Protein AF-A0A1F8Q207-F1 (afdb_monomer)

Secondary structure (DSSP, 8-state):
--GGGHHHHHHH-TT-----HHHHSPPPHHHHHHHHTSHHHHHHHSTTSS-HHHHHTSHHHHHHHHHHHHHHHHHHHHHHHHHHHHTT-PPP-

Radius of gyration: 22.77 Å; Cα contacts (8 Å, |Δi|>4): 21; chains: 1; bounding box: 53×36×54 Å

Mean predicted aligned error: 9.98 Å

Structure (mmCIF, N/CA/C/O backbone):
data_AF-A0A1F8Q207-F1
#
_entry.id   AF-A0A1F8Q207-F1
#
loop_
_atom_site.group_PDB
_atom_site.id
_atom_site.type_symbol
_atom_site.label_atom_id
_atom_site.label_alt_id
_atom_site.label_comp_id
_atom_site.label_asym_id
_atom_site.label_en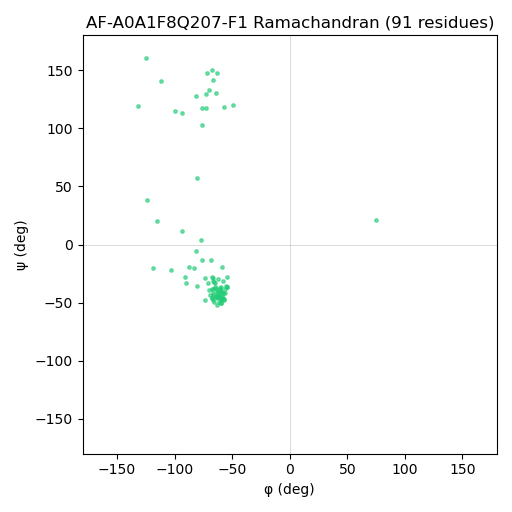tity_id
_atom_site.label_seq_id
_atom_site.pdbx_PDB_ins_code
_atom_site.Cartn_x
_atom_site.Cartn_y
_atom_site.Cartn_z
_atom_site.occupancy
_atom_site.B_iso_or_equiv
_atom_site.auth_seq_id
_atom_site.auth_comp_id
_atom_site.auth_asym_id
_atom_site.auth_atom_id
_atom_site.pdbx_PDB_model_num
ATOM 1 N N . MET A 1 1 ? -3.644 -12.831 -3.484 1.00 71.69 1 MET A N 1
ATOM 2 C CA . MET A 1 1 ? -4.929 -12.451 -4.113 1.00 71.69 1 MET A CA 1
ATOM 3 C C . MET A 1 1 ? -6.078 -12.748 -3.157 1.00 71.69 1 MET A C 1
ATOM 5 O O . MET A 1 1 ? -5.974 -13.732 -2.430 1.00 71.69 1 MET A O 1
ATOM 9 N N . PRO A 1 2 ? -7.134 -11.917 -3.113 1.00 84.94 2 PRO A N 1
ATOM 10 C CA . PRO A 1 2 ? -8.324 -12.201 -2.312 1.00 84.94 2 PRO A CA 1
ATOM 11 C C . PRO A 1 2 ? -9.054 -13.475 -2.781 1.00 84.94 2 PRO A C 1
ATOM 13 O O . PRO A 1 2 ? -9.090 -13.720 -3.988 1.00 84.94 2 PRO A O 1
ATOM 16 N N . PRO A 1 3 ? -9.698 -14.244 -1.877 1.00 87.38 3 PRO A N 1
ATOM 17 C CA . PRO A 1 3 ? -10.321 -15.526 -2.223 1.00 87.38 3 PRO A CA 1
ATOM 18 C C . PRO A 1 3 ? -11.332 -15.483 -3.377 1.00 87.38 3 PRO A C 1
ATOM 20 O O . PRO A 1 3 ? -11.365 -16.390 -4.199 1.00 87.38 3 PRO A O 1
ATOM 23 N N . TYR A 1 4 ? -12.117 -14.407 -3.486 1.00 88.44 4 TYR A N 1
ATOM 24 C CA . TYR A 1 4 ? -13.144 -14.256 -4.525 1.00 88.44 4 TYR A CA 1
ATOM 25 C C . TYR A 1 4 ? -12.581 -14.086 -5.948 1.00 88.44 4 TYR A C 1
ATOM 27 O O . TYR A 1 4 ? -13.332 -14.158 -6.916 1.00 88.44 4 TYR A O 1
ATOM 35 N N . VAL A 1 5 ? -11.277 -13.828 -6.089 1.00 88.38 5 VAL A N 1
ATOM 36 C CA . VAL A 1 5 ? -10.616 -13.636 -7.390 1.00 88.38 5 VAL A CA 1
ATOM 37 C C . VAL A 1 5 ? -10.153 -14.969 -7.985 1.00 88.38 5 VAL A C 1
ATOM 39 O O . VAL A 1 5 ? -9.946 -15.056 -9.190 1.00 88.38 5 VAL A O 1
ATOM 42 N N . PHE A 1 6 ? -10.016 -16.022 -7.174 1.00 87.06 6 PHE A N 1
ATOM 43 C CA . PHE A 1 6 ? -9.447 -17.288 -7.641 1.00 87.06 6 PHE A CA 1
ATOM 44 C C . PHE A 1 6 ? -10.346 -18.029 -8.627 1.00 87.06 6 PHE A C 1
ATOM 46 O O . PHE A 1 6 ? -9.869 -18.499 -9.651 1.00 87.06 6 PHE A O 1
ATOM 53 N N . GLU A 1 7 ? -11.647 -18.098 -8.365 1.00 87.75 7 GLU A N 1
ATOM 54 C CA . GLU A 1 7 ? -12.580 -18.786 -9.259 1.00 87.75 7 GLU A CA 1
ATOM 55 C C . GLU A 1 7 ? -12.636 -18.180 -10.676 1.00 87.75 7 GLU A C 1
ATOM 57 O O . GLU A 1 7 ? -12.441 -18.922 -11.640 1.00 87.75 7 GLU A O 1
ATOM 62 N N . PRO A 1 8 ? -12.795 -16.854 -10.860 1.00 89.44 8 PRO A N 1
ATOM 63 C CA . PRO A 1 8 ? -12.734 -16.266 -12.195 1.00 89.44 8 PRO A CA 1
ATOM 64 C C . PRO A 1 8 ? -11.338 -16.340 -12.826 1.00 89.44 8 PRO A C 1
ATOM 66 O O . PRO A 1 8 ? -11.250 -16.386 -14.051 1.00 89.44 8 PRO A O 1
ATOM 69 N N . LEU A 1 9 ? -10.262 -16.354 -12.029 1.00 86.94 9 LEU A N 1
ATOM 70 C CA . LEU A 1 9 ? -8.905 -16.560 -12.537 1.00 86.94 9 LEU A CA 1
ATOM 71 C C . LEU A 1 9 ? -8.780 -17.949 -13.174 1.00 86.94 9 LEU A C 1
ATOM 73 O O . LEU A 1 9 ? -8.409 -18.042 -14.338 1.00 86.94 9 LEU A O 1
ATOM 77 N N . PHE A 1 10 ? -9.163 -19.010 -12.461 1.00 85.12 10 PHE A N 1
ATOM 78 C CA . PHE A 1 10 ? -9.079 -20.376 -12.985 1.00 85.12 10 PHE A CA 1
ATOM 79 C C . PHE A 1 10 ? -9.999 -20.611 -14.187 1.00 85.12 10 PHE A C 1
ATOM 81 O O . PHE A 1 10 ? -9.629 -21.337 -15.098 1.00 85.12 10 PHE A O 1
ATOM 88 N N . GLN A 1 11 ? -11.165 -19.963 -14.232 1.00 88.38 11 GLN A N 1
ATOM 89 C CA . GLN A 1 11 ? -12.091 -20.090 -15.363 1.00 88.38 11 GLN A CA 1
ATOM 90 C C . GLN A 1 11 ? -11.637 -19.348 -16.629 1.00 88.38 11 GLN A C 1
ATOM 92 O O . GLN A 1 11 ? -12.044 -19.715 -17.727 1.00 88.38 11 GLN A O 1
ATOM 97 N N . ARG A 1 12 ? -10.876 -18.253 -16.497 1.00 86.62 12 ARG A N 1
ATOM 98 C CA . ARG A 1 12 ? -10.482 -17.398 -17.638 1.00 86.62 12 ARG A CA 1
ATOM 99 C C . ARG A 1 12 ? -9.048 -17.611 -18.095 1.00 86.62 12 ARG A C 1
ATOM 101 O O . ARG A 1 12 ? -8.724 -17.261 -19.225 1.00 86.62 12 ARG A O 1
ATOM 108 N N . CYS A 1 13 ? -8.213 -18.139 -17.214 1.00 85.12 13 CYS A N 1
ATOM 109 C CA . CYS A 1 13 ? -6.783 -18.303 -17.405 1.00 85.12 13 CYS A CA 1
ATOM 110 C C . CYS A 1 13 ? -6.391 -19.777 -17.220 1.00 85.12 13 CYS A C 1
ATOM 112 O O . CYS A 1 13 ? -5.365 -20.060 -16.614 1.00 85.12 13 CYS A O 1
ATOM 114 N N . GLU A 1 14 ? -7.229 -20.707 -17.696 1.00 80.81 14 GLU A N 1
ATOM 115 C CA . GLU A 1 14 ? -6.994 -22.157 -17.584 1.00 80.81 14 GLU A CA 1
ATOM 116 C C . GLU A 1 14 ? -5.664 -22.578 -18.238 1.00 80.81 14 GLU A C 1
ATOM 118 O O . GLU A 1 14 ? -4.983 -23.459 -17.726 1.00 80.81 14 GLU A O 1
ATOM 123 N N . ASP A 1 15 ? -5.251 -21.870 -19.296 1.00 86.81 15 ASP A N 1
ATOM 124 C CA . ASP A 1 15 ? -3.997 -22.096 -20.028 1.00 86.81 15 ASP A CA 1
ATOM 125 C C . ASP A 1 15 ? -2.820 -21.226 -19.536 1.00 86.81 15 ASP A C 1
ATOM 127 O O . ASP A 1 15 ? -1.806 -21.100 -20.226 1.00 86.81 15 ASP A O 1
ATOM 131 N N . LEU A 1 16 ? -2.949 -20.552 -18.387 1.00 83.50 16 LEU A N 1
ATOM 132 C CA . LEU A 1 16 ? -1.873 -19.716 -17.856 1.00 83.50 16 LEU A CA 1
ATOM 133 C C . LEU A 1 16 ? -0.787 -20.594 -17.231 1.00 83.50 16 LEU A C 1
ATOM 135 O O . LEU A 1 16 ? -1.032 -21.287 -16.245 1.00 83.50 16 LEU A O 1
ATOM 139 N N . ASP A 1 17 ? 0.418 -20.526 -17.791 1.00 83.25 17 ASP A N 1
ATOM 140 C CA . ASP A 1 17 ? 1.586 -21.195 -17.231 1.00 83.25 17 ASP A CA 1
ATOM 141 C C . ASP A 1 17 ? 2.180 -20.346 -16.101 1.00 83.25 17 ASP A C 1
ATOM 143 O O . ASP A 1 17 ? 2.419 -19.146 -16.262 1.00 83.25 17 ASP A O 1
ATOM 147 N N . PHE A 1 18 ? 2.379 -20.958 -14.936 1.00 82.62 18 PHE A N 1
ATOM 148 C CA . PHE A 1 18 ? 2.962 -20.287 -13.780 1.00 82.62 18 PHE A CA 1
ATOM 149 C C . PHE A 1 18 ? 4.436 -20.655 -13.697 1.00 82.62 18 PHE A C 1
ATOM 151 O O . PHE A 1 18 ? 4.784 -21.801 -13.416 1.00 82.62 18 PHE A O 1
ATOM 158 N N . GLN A 1 19 ? 5.297 -19.660 -13.871 1.00 83.19 19 GLN A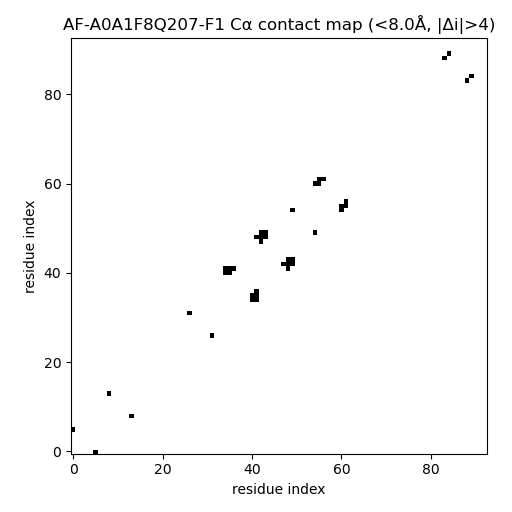 N 1
ATOM 159 C CA . GLN A 1 19 ? 6.743 -19.810 -13.767 1.00 83.19 19 GLN A CA 1
ATOM 160 C C . GLN A 1 19 ? 7.317 -18.817 -12.747 1.00 83.19 19 GLN A C 1
ATOM 162 O O . GLN A 1 19 ? 6.683 -17.826 -12.379 1.00 83.19 19 GLN A O 1
ATOM 167 N N . GLU A 1 20 ? 8.522 -19.092 -12.253 1.00 84.75 20 GLU A N 1
ATOM 168 C CA . GLU A 1 20 ? 9.198 -18.265 -11.247 1.00 84.75 20 GLU A CA 1
ATOM 169 C C . GLU A 1 20 ? 9.879 -17.035 -11.886 1.00 84.75 20 GLU A C 1
ATOM 171 O O . GLU A 1 20 ? 11.080 -16.825 -11.735 1.00 84.75 20 GLU A O 1
ATOM 176 N N . GLU A 1 21 ? 9.104 -16.202 -12.590 1.00 82.88 21 GLU A N 1
ATOM 177 C CA . GLU A 1 21 ? 9.597 -15.051 -13.379 1.00 82.88 21 GLU A CA 1
ATOM 178 C C . GLU A 1 21 ? 10.453 -14.089 -12.542 1.00 82.88 21 GLU A C 1
ATOM 180 O O . GLU A 1 21 ? 11.468 -13.589 -13.000 1.00 82.88 21 GLU A O 1
ATOM 185 N N . ILE A 1 22 ? 10.109 -13.888 -11.265 1.00 81.88 22 ILE A N 1
ATOM 186 C CA . ILE A 1 22 ? 10.846 -12.983 -10.363 1.00 81.88 22 ILE A CA 1
ATOM 187 C C . IL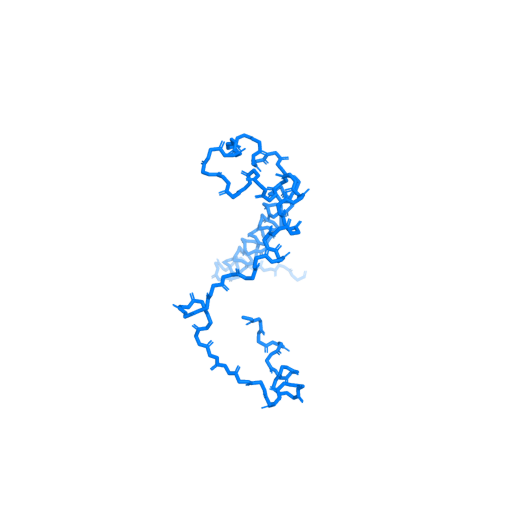E A 1 22 ? 12.300 -13.434 -10.141 1.00 81.88 22 ILE A C 1
ATOM 189 O O . ILE A 1 22 ? 13.161 -12.605 -9.850 1.00 81.88 22 ILE A O 1
ATOM 193 N N . LEU A 1 23 ? 12.573 -14.740 -10.214 1.00 82.81 23 LEU A N 1
ATOM 194 C CA . LEU A 1 23 ? 13.905 -15.292 -9.957 1.00 82.81 23 LEU A CA 1
ATOM 195 C C . LEU A 1 23 ? 14.755 -15.398 -11.222 1.00 82.81 23 LEU A C 1
ATOM 197 O O . LEU A 1 23 ? 15.983 -15.388 -11.118 1.00 82.81 23 LEU A O 1
ATOM 201 N N . TYR A 1 24 ? 14.113 -15.555 -12.378 1.00 81.25 24 TYR A N 1
ATOM 202 C CA . TYR A 1 24 ? 14.782 -15.969 -13.610 1.00 81.25 24 TYR A CA 1
ATOM 203 C C . TYR A 1 24 ? 14.706 -14.944 -14.740 1.00 81.25 24 TYR A C 1
ATOM 205 O O . TYR A 1 24 ? 15.570 -14.983 -15.616 1.00 81.25 24 TYR A O 1
ATOM 213 N N . ASP A 1 25 ? 13.751 -14.016 -14.690 1.00 84.94 25 ASP A N 1
ATOM 214 C CA . ASP A 1 25 ? 13.532 -13.031 -15.741 1.00 84.94 25 ASP A CA 1
ATOM 215 C C . ASP A 1 25 ? 13.888 -11.620 -15.264 1.00 84.94 25 ASP A C 1
ATOM 217 O O . ASP A 1 25 ? 13.603 -11.210 -14.135 1.00 84.94 25 ASP A O 1
ATOM 221 N N . ASP A 1 26 ? 14.502 -10.848 -16.159 1.00 85.81 26 ASP A N 1
A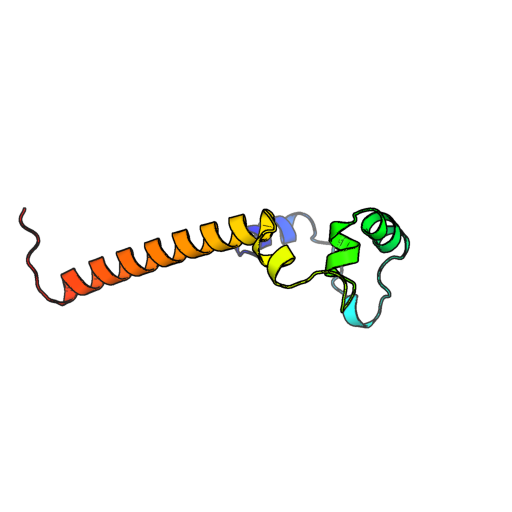TOM 222 C CA . ASP A 1 26 ? 14.742 -9.429 -15.927 1.00 85.81 26 ASP A CA 1
ATOM 223 C C . ASP A 1 26 ? 13.430 -8.636 -16.009 1.00 85.81 26 ASP A C 1
ATOM 225 O O . ASP A 1 26 ? 12.528 -8.931 -16.799 1.00 85.81 26 ASP A O 1
ATOM 229 N N . VAL A 1 27 ? 13.333 -7.566 -15.215 1.00 84.25 27 VAL A N 1
ATOM 230 C CA . VAL A 1 27 ? 12.176 -6.666 -15.270 1.00 84.25 27 VAL A CA 1
ATOM 231 C C . VAL A 1 27 ? 12.131 -5.985 -16.646 1.00 84.25 27 VAL A C 1
ATOM 233 O O . VAL A 1 27 ? 13.133 -5.391 -17.051 1.00 84.25 27 VAL A O 1
ATOM 236 N N . PRO A 1 28 ? 10.980 -5.977 -17.347 1.00 89.06 28 PRO A N 1
ATOM 237 C CA . PRO A 1 28 ? 10.894 -5.417 -18.692 1.00 89.06 28 PRO A CA 1
ATOM 238 C C . PRO A 1 28 ? 11.334 -3.947 -18.760 1.00 89.06 28 PRO A C 1
ATOM 240 O O . PRO A 1 28 ? 10.725 -3.058 -18.145 1.00 89.06 28 PRO A O 1
ATOM 243 N N . GLU A 1 29 ? 12.383 -3.675 -19.541 1.00 89.38 29 GLU A N 1
ATOM 244 C CA . GLU A 1 29 ? 12.986 -2.342 -19.647 1.00 89.38 29 GLU A CA 1
ATOM 245 C C . GLU A 1 29 ? 11.986 -1.296 -20.149 1.00 89.38 29 GLU A C 1
ATOM 247 O O . GLU A 1 29 ? 11.985 -0.155 -19.673 1.00 89.38 29 GLU A O 1
ATOM 252 N N . GLU A 1 30 ? 11.086 -1.656 -21.073 1.00 93.00 30 GLU A N 1
ATOM 253 C CA . GLU A 1 30 ? 10.105 -0.700 -21.584 1.00 93.00 30 GLU A CA 1
ATOM 254 C C . GLU A 1 30 ? 9.090 -0.271 -20.517 1.00 93.00 30 GLU A C 1
ATOM 256 O O . GLU A 1 30 ? 8.577 0.855 -20.564 1.00 93.00 30 GLU A O 1
ATOM 261 N N . VAL A 1 31 ? 8.800 -1.145 -19.548 1.00 89.56 31 VAL A N 1
ATOM 262 C CA . VAL A 1 31 ? 7.920 -0.836 -18.415 1.00 89.56 31 VAL A CA 1
ATOM 263 C C . VAL A 1 31 ? 8.648 0.081 -17.440 1.00 89.56 31 VAL A C 1
ATOM 265 O O . VAL A 1 31 ? 8.104 1.134 -17.091 1.00 89.56 31 VAL A O 1
ATOM 268 N N . LEU A 1 32 ? 9.893 -0.243 -17.077 1.00 87.88 32 LEU A N 1
ATOM 269 C CA . LEU A 1 32 ? 10.724 0.613 -16.224 1.00 87.88 32 LEU A CA 1
ATOM 270 C C . LEU A 1 32 ? 10.918 2.003 -16.835 1.00 87.88 32 LEU A C 1
ATOM 272 O O . LEU A 1 32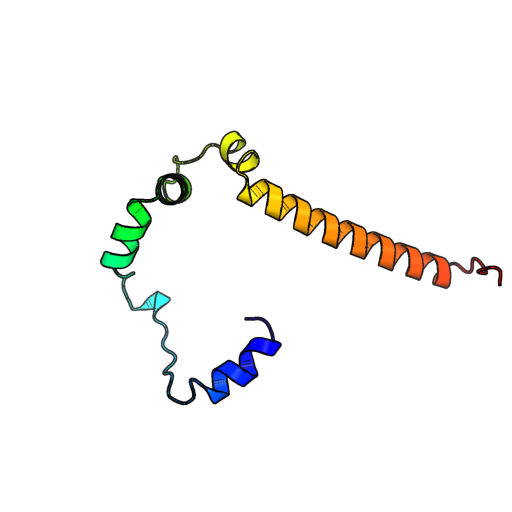 ? 10.780 3.013 -16.142 1.00 87.88 32 LEU A O 1
ATOM 276 N N . TYR A 1 33 ? 11.140 2.086 -18.147 1.00 91.75 33 TYR A N 1
ATOM 277 C CA . TYR A 1 33 ? 11.251 3.358 -18.852 1.00 91.75 33 TYR A CA 1
ATOM 278 C C . TYR A 1 33 ? 9.979 4.204 -18.727 1.00 91.75 33 TYR A C 1
ATOM 280 O O . TYR A 1 33 ? 10.065 5.397 -18.426 1.00 91.75 33 TYR A O 1
ATOM 288 N N . LYS A 1 34 ? 8.794 3.612 -18.930 1.00 92.19 34 LYS A N 1
ATOM 289 C CA . LYS A 1 34 ? 7.511 4.320 -18.768 1.00 92.19 34 LYS A CA 1
ATOM 290 C C . LYS A 1 34 ? 7.326 4.803 -17.331 1.00 92.19 34 LYS A C 1
ATOM 292 O O . LYS A 1 34 ? 6.954 5.956 -17.122 1.00 92.19 34 LYS A O 1
ATOM 297 N N . LEU A 1 35 ? 7.622 3.944 -16.359 1.00 90.00 35 LEU A N 1
ATOM 298 C CA . LEU A 1 35 ? 7.510 4.256 -14.937 1.00 90.00 35 LEU A CA 1
ATOM 299 C C . LEU A 1 35 ? 8.476 5.369 -14.509 1.00 90.00 35 LEU A C 1
ATOM 301 O O . LEU A 1 35 ? 8.071 6.264 -13.769 1.00 90.00 35 LEU A O 1
ATOM 305 N N . SER A 1 36 ? 9.693 5.402 -15.062 1.00 87.50 36 SER A N 1
ATOM 306 C CA . SER A 1 36 ? 10.680 6.465 -14.815 1.00 87.50 36 SER A CA 1
ATOM 307 C C . SER A 1 36 ? 10.186 7.867 -15.197 1.00 87.50 36 SER A C 1
ATOM 309 O O . SER A 1 36 ? 10.722 8.868 -14.733 1.00 87.50 36 SER A O 1
ATOM 311 N N . LYS A 1 37 ? 9.149 7.983 -16.037 1.00 90.88 37 LYS A N 1
ATOM 312 C CA . LYS A 1 37 ? 8.564 9.284 -16.395 1.00 90.88 37 LYS A CA 1
ATOM 313 C C . LYS A 1 37 ? 7.682 9.865 -15.295 1.00 90.88 37 LYS A C 1
ATOM 315 O O . LYS A 1 37 ? 7.324 11.037 -15.379 1.00 90.88 37 LYS A O 1
ATOM 320 N N . ILE A 1 38 ? 7.320 9.070 -14.289 1.00 89.62 38 ILE A N 1
ATOM 321 C CA . ILE A 1 38 ? 6.499 9.490 -13.158 1.00 89.62 38 ILE A CA 1
ATOM 322 C C . ILE A 1 38 ? 7.444 9.928 -12.027 1.00 89.62 38 ILE A C 1
ATOM 324 O O . ILE A 1 38 ? 8.118 9.075 -11.447 1.00 89.62 38 ILE A O 1
ATOM 328 N N . PRO A 1 39 ? 7.484 11.224 -11.655 1.00 85.25 39 PRO A N 1
ATOM 329 C CA . PRO A 1 39 ? 8.411 11.717 -10.633 1.00 85.25 39 PRO A CA 1
ATOM 330 C C . PRO A 1 39 ? 8.278 10.991 -9.293 1.00 85.25 39 PRO A C 1
ATOM 332 O O . PRO A 1 39 ? 9.278 10.682 -8.660 1.00 85.25 39 PRO A O 1
ATOM 335 N N . TYR A 1 40 ? 7.045 10.659 -8.899 1.00 81.69 40 TYR A N 1
ATOM 336 C CA . TYR A 1 40 ? 6.773 9.897 -7.682 1.00 81.69 40 TYR A CA 1
ATOM 337 C C . TYR A 1 40 ? 7.428 8.510 -7.690 1.00 81.69 40 TYR A C 1
ATOM 339 O O . TYR A 1 40 ? 7.943 8.076 -6.664 1.00 81.69 40 TYR A O 1
ATOM 347 N N . VAL A 1 41 ? 7.445 7.827 -8.840 1.00 85.06 41 VAL A N 1
ATOM 348 C CA . VAL A 1 41 ? 8.079 6.508 -8.957 1.00 85.06 41 VAL A CA 1
ATOM 349 C C . VAL A 1 41 ? 9.586 6.633 -8.799 1.00 85.06 41 VAL A C 1
ATOM 351 O O . VAL A 1 41 ? 10.160 5.887 -8.021 1.00 85.06 41 VAL A O 1
ATOM 354 N N . LEU A 1 42 ? 10.217 7.608 -9.460 1.00 84.44 42 LEU A N 1
ATOM 355 C CA . LEU A 1 42 ? 11.652 7.855 -9.293 1.00 84.44 42 LEU A CA 1
ATOM 356 C C . LEU A 1 42 ? 12.012 8.192 -7.840 1.00 84.44 42 LEU A C 1
ATOM 358 O O . LEU A 1 42 ? 12.945 7.617 -7.297 1.00 84.44 42 LEU A O 1
ATOM 362 N N . GLN A 1 43 ? 11.245 9.078 -7.202 1.00 84.44 43 GLN A N 1
ATOM 363 C CA . GLN A 1 43 ? 11.474 9.486 -5.810 1.00 84.44 43 GLN A CA 1
ATOM 364 C C . GLN A 1 43 ? 11.267 8.344 -4.813 1.00 84.44 43 GLN A C 1
ATOM 366 O O . GLN A 1 43 ? 11.929 8.308 -3.786 1.00 84.44 43 GLN A O 1
ATOM 371 N N . SER A 1 44 ? 10.347 7.425 -5.102 1.00 81.56 44 SER A N 1
ATOM 372 C CA . SER A 1 44 ? 10.091 6.262 -4.243 1.00 81.56 44 SER A CA 1
ATOM 373 C C . SER A 1 44 ? 11.061 5.106 -4.507 1.00 81.56 44 SER A C 1
ATOM 375 O O . SER A 1 44 ? 11.178 4.214 -3.674 1.00 81.56 44 SER A O 1
ATOM 377 N N . TRP A 1 45 ? 11.700 5.085 -5.680 1.00 80.69 45 TRP A N 1
ATOM 378 C CA . TRP A 1 45 ? 12.636 4.042 -6.104 1.00 80.69 45 TRP A CA 1
ATOM 379 C C . TRP A 1 45 ? 14.085 4.352 -5.712 1.00 80.69 45 TRP A C 1
ATOM 381 O O . TRP A 1 45 ? 14.858 3.435 -5.451 1.00 80.69 45 TRP A O 1
ATOM 391 N N . ASP A 1 46 ? 14.468 5.629 -5.694 1.00 82.88 46 ASP A N 1
ATOM 392 C CA . ASP A 1 46 ? 15.793 6.068 -5.252 1.00 82.88 46 ASP A CA 1
ATOM 393 C C . ASP A 1 46 ? 15.910 5.948 -3.723 1.00 82.88 46 ASP A C 1
ATOM 395 O O . ASP A 1 46 ? 15.061 6.449 -2.985 1.00 82.88 46 ASP A O 1
ATOM 399 N N . GLU A 1 47 ? 16.983 5.308 -3.248 1.00 79.00 47 GLU A N 1
ATOM 400 C CA . GLU A 1 47 ? 17.285 5.124 -1.822 1.00 79.00 47 GLU A CA 1
ATOM 401 C C . GLU A 1 47 ? 17.310 6.448 -1.039 1.00 79.00 47 GLU A C 1
ATOM 403 O O . GLU A 1 47 ? 17.006 6.458 0.153 1.00 79.00 47 GLU A O 1
ATOM 408 N N . ASN A 1 48 ? 17.635 7.564 -1.703 1.00 81.56 48 ASN A N 1
ATOM 409 C CA . ASN A 1 48 ? 17.641 8.913 -1.126 1.00 81.56 48 ASN A CA 1
ATOM 410 C C . ASN A 1 48 ? 16.581 9.829 -1.774 1.00 81.56 48 ASN A C 1
ATOM 412 O O . ASN A 1 48 ? 16.712 11.054 -1.746 1.00 81.56 48 ASN A O 1
ATOM 416 N N . GLY A 1 49 ? 15.563 9.258 -2.424 1.00 78.94 49 GLY A N 1
ATOM 417 C CA . GLY A 1 49 ? 14.649 10.003 -3.290 1.00 78.94 49 GLY A CA 1
ATOM 418 C C . GLY A 1 49 ? 13.531 10.765 -2.578 1.00 78.94 49 GLY A C 1
ATOM 419 O O . GLY A 1 49 ? 13.159 11.852 -3.027 1.00 78.94 49 GLY A O 1
ATOM 420 N N . MET A 1 50 ? 12.978 10.221 -1.490 1.00 82.31 50 MET A N 1
ATOM 421 C CA . MET A 1 50 ? 11.878 10.840 -0.747 1.00 82.31 50 MET A CA 1
ATOM 422 C C . MET A 1 50 ? 12.167 10.860 0.749 1.00 82.31 50 MET A C 1
ATOM 424 O O . MET A 1 50 ? 12.269 9.820 1.395 1.00 82.31 50 MET A O 1
ATOM 428 N N . GLU A 1 51 ? 12.220 12.066 1.306 1.00 83.88 51 GLU A N 1
ATOM 429 C CA . GLU A 1 51 ? 12.329 12.262 2.748 1.00 83.88 51 GLU A CA 1
ATOM 430 C C . GLU A 1 51 ? 11.051 11.819 3.473 1.00 83.88 51 GLU A C 1
ATOM 432 O O . GLU A 1 51 ? 9.936 11.929 2.951 1.00 83.88 51 GLU A O 1
ATOM 437 N N . ILE A 1 52 ? 11.203 11.371 4.720 1.00 82.81 52 ILE A N 1
ATOM 438 C CA . ILE A 1 52 ? 10.108 10.818 5.535 1.00 82.81 52 ILE A CA 1
ATOM 439 C C . ILE A 1 52 ? 8.939 11.807 5.664 1.00 82.81 52 ILE A C 1
ATOM 441 O O . ILE A 1 52 ? 7.776 11.422 5.535 1.00 82.81 52 ILE A O 1
ATOM 445 N N . ASP A 1 53 ? 9.230 13.092 5.873 1.00 84.81 53 ASP A N 1
ATOM 446 C CA . ASP A 1 53 ? 8.199 14.126 6.014 1.00 84.81 53 ASP A CA 1
ATOM 447 C C . ASP A 1 53 ? 7.389 14.310 4.724 1.00 84.81 53 ASP A C 1
ATOM 449 O O . ASP A 1 53 ? 6.168 14.487 4.761 1.00 84.81 53 ASP A O 1
ATOM 453 N N . GLN A 1 54 ? 8.050 14.200 3.569 1.00 83.31 54 GLN A N 1
ATOM 454 C CA . GLN A 1 54 ? 7.397 14.263 2.265 1.00 83.31 54 GLN A CA 1
ATOM 455 C C . GLN A 1 54 ? 6.543 13.016 2.008 1.00 83.31 54 GLN A C 1
ATOM 457 O O . GLN A 1 54 ? 5.431 13.132 1.487 1.00 83.31 54 GLN A O 1
ATOM 462 N N . PHE A 1 55 ? 7.024 11.840 2.414 1.00 84.88 55 PHE A N 1
ATOM 463 C CA . PHE A 1 55 ? 6.273 10.589 2.321 1.00 84.88 55 PHE A CA 1
ATOM 464 C C . PHE A 1 55 ? 5.002 10.614 3.180 1.00 84.88 55 PHE A C 1
ATOM 466 O O . PHE A 1 55 ? 3.927 10.236 2.706 1.00 84.88 55 PHE A O 1
ATOM 473 N N . ASN A 1 56 ? 5.098 11.108 4.418 1.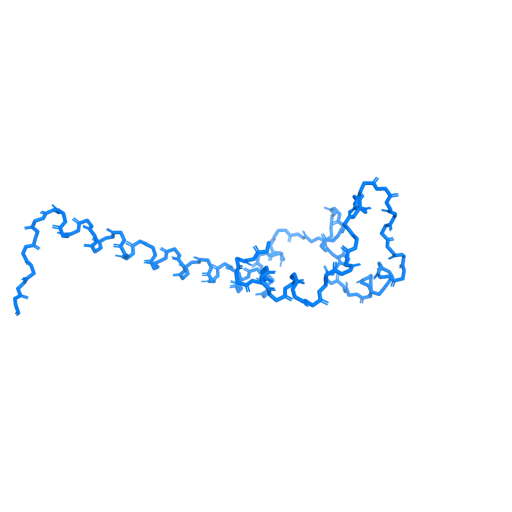00 85.81 56 ASN A N 1
ATOM 474 C CA . ASN A 1 56 ? 3.966 11.204 5.343 1.00 85.81 56 ASN A CA 1
ATOM 475 C C . ASN A 1 56 ? 2.904 12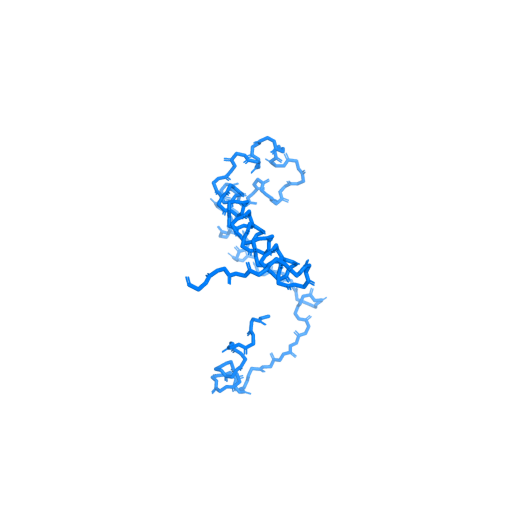.208 4.874 1.00 85.81 56 ASN A C 1
ATOM 477 O O . ASN A 1 56 ? 1.714 12.006 5.115 1.00 85.81 56 ASN A O 1
ATOM 481 N N . ALA A 1 57 ? 3.318 13.267 4.174 1.00 87.50 57 ALA A N 1
ATOM 482 C CA . ALA A 1 57 ? 2.413 14.243 3.571 1.00 87.50 57 ALA A CA 1
ATOM 483 C C . ALA A 1 57 ? 1.831 13.790 2.217 1.00 87.50 57 ALA A C 1
ATOM 485 O O . ALA A 1 57 ? 0.978 14.482 1.652 1.00 87.50 57 ALA A O 1
ATOM 486 N N . HIS A 1 58 ? 2.273 12.653 1.666 1.00 87.56 58 HIS A N 1
ATOM 487 C CA . HIS A 1 58 ? 1.814 12.204 0.358 1.00 87.56 58 HIS A CA 1
ATOM 488 C C . HIS A 1 58 ? 0.337 11.756 0.411 1.00 87.56 58 HIS A C 1
ATOM 490 O O . HIS A 1 58 ? -0.029 10.955 1.278 1.00 87.56 58 HIS A O 1
ATOM 496 N N . PRO A 1 59 ? -0.524 12.182 -0.539 1.00 87.75 59 PRO A N 1
ATOM 497 C CA . PRO A 1 59 ? -1.956 11.869 -0.507 1.00 87.75 59 PRO A CA 1
ATOM 498 C C . PRO A 1 59 ? -2.276 10.372 -0.434 1.00 87.75 59 PRO A C 1
ATOM 500 O O . PRO A 1 59 ? -3.221 9.977 0.244 1.00 87.75 59 PRO A O 1
ATOM 503 N N . ALA A 1 60 ? -1.479 9.525 -1.097 1.00 86.00 60 ALA A N 1
ATOM 504 C CA . ALA A 1 60 ? -1.668 8.074 -1.044 1.00 86.00 60 ALA A CA 1
ATOM 505 C C . ALA A 1 60 ? -1.370 7.497 0.352 1.00 86.00 60 ALA A C 1
ATOM 507 O O . ALA A 1 60 ? -2.089 6.611 0.817 1.00 86.00 60 ALA A O 1
ATOM 508 N N . THR A 1 61 ? -0.350 8.025 1.036 1.00 86.50 61 THR A N 1
ATOM 509 C CA . THR A 1 61 ? 0.020 7.617 2.397 1.00 86.50 61 THR A CA 1
ATOM 510 C C . THR A 1 61 ? -1.068 8.023 3.383 1.00 86.50 61 THR A C 1
ATOM 512 O O . THR A 1 61 ? -1.525 7.189 4.160 1.00 86.50 61 THR A O 1
ATOM 515 N N . ILE A 1 62 ? -1.563 9.262 3.286 1.00 92.25 62 ILE A N 1
ATOM 516 C CA . ILE A 1 62 ? -2.665 9.769 4.117 1.00 92.25 62 ILE A CA 1
ATOM 517 C C . ILE A 1 62 ? -3.932 8.931 3.908 1.00 92.25 62 ILE A C 1
ATOM 519 O O . ILE A 1 62 ? -4.505 8.435 4.874 1.00 92.25 62 ILE A O 1
ATOM 523 N N . ALA A 1 63 ? -4.340 8.700 2.657 1.00 91.38 63 ALA A N 1
ATOM 524 C CA . ALA A 1 63 ? -5.532 7.907 2.351 1.00 91.38 63 ALA A CA 1
ATOM 525 C C . ALA A 1 63 ? -5.425 6.461 2.872 1.00 91.38 63 ALA A C 1
ATOM 527 O O . ALA A 1 63 ? -6.405 5.887 3.361 1.00 91.38 63 ALA A O 1
ATOM 528 N N . THR A 1 64 ? -4.227 5.875 2.794 1.00 90.25 64 THR A N 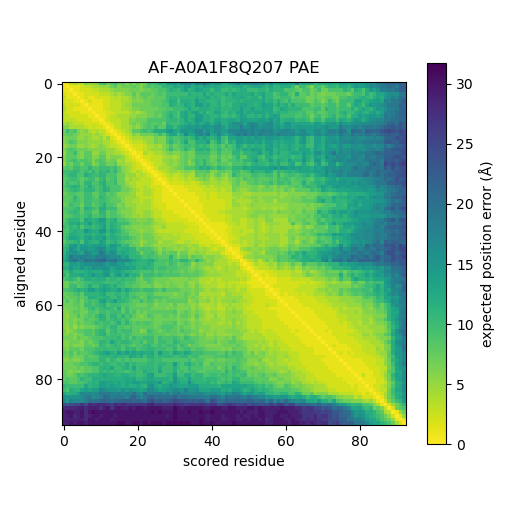1
ATOM 529 C CA . THR A 1 64 ? -3.950 4.543 3.344 1.00 90.25 64 THR A CA 1
ATOM 530 C C . THR A 1 64 ? -4.069 4.561 4.864 1.00 90.25 64 THR A C 1
ATOM 532 O O . THR A 1 64 ? -4.802 3.743 5.421 1.00 90.25 64 THR A O 1
ATOM 535 N N . ALA A 1 65 ? -3.429 5.527 5.530 1.00 92.12 65 ALA A N 1
ATOM 536 C CA . ALA A 1 65 ? -3.498 5.692 6.977 1.00 92.12 65 ALA A CA 1
ATOM 537 C C . ALA A 1 65 ? -4.948 5.860 7.457 1.00 92.12 65 ALA A C 1
ATOM 539 O O . ALA A 1 65 ? -5.382 5.129 8.340 1.00 92.12 65 ALA A O 1
ATOM 540 N N . GLU A 1 66 ? -5.737 6.725 6.816 1.00 93.56 66 GLU A N 1
ATOM 541 C CA . GLU A 1 66 ? -7.155 6.913 7.140 1.00 93.56 66 GLU A CA 1
ATOM 542 C C . GLU A 1 66 ? -7.978 5.629 6.982 1.00 93.56 66 GLU A C 1
ATOM 544 O O . GLU A 1 66 ? -8.859 5.346 7.796 1.00 93.56 66 GLU A O 1
ATOM 549 N N . THR A 1 67 ? -7.723 4.853 5.926 1.00 92.94 67 THR A N 1
ATOM 550 C CA . THR A 1 67 ? -8.447 3.599 5.674 1.00 92.94 67 THR A CA 1
ATOM 551 C C . THR A 1 67 ? -8.122 2.560 6.742 1.00 92.94 67 THR A C 1
ATOM 553 O O . THR A 1 67 ? -9.032 1.915 7.268 1.00 92.94 67 THR A O 1
ATOM 556 N N . PHE A 1 68 ? -6.845 2.435 7.107 1.00 91.50 68 PHE A N 1
ATOM 557 C CA . PHE A 1 68 ? -6.421 1.562 8.196 1.00 91.50 68 PHE A CA 1
ATOM 558 C C . PHE A 1 68 ? -6.980 2.018 9.545 1.00 91.50 68 PHE A C 1
ATOM 560 O O . PHE A 1 68 ? -7.513 1.184 10.271 1.00 91.50 68 PHE A O 1
ATOM 567 N N . SER A 1 69 ? -6.944 3.316 9.860 1.00 93.62 69 SER A N 1
ATOM 568 C CA . SER A 1 69 ? -7.537 3.856 11.089 1.00 93.62 69 SER A CA 1
ATOM 569 C C . SER A 1 69 ? -9.022 3.520 11.193 1.00 93.62 69 SER A C 1
ATOM 571 O O . SER A 1 69 ? -9.450 2.981 12.208 1.00 93.62 69 SER A O 1
ATOM 573 N N . LYS A 1 70 ? -9.798 3.715 10.119 1.00 94.44 70 LYS A N 1
ATOM 574 C CA . LYS A 1 70 ? -11.227 3.352 10.100 1.00 94.44 70 LYS A CA 1
ATOM 575 C C . LYS A 1 70 ? -11.456 1.858 10.343 1.00 94.44 70 LYS A C 1
ATOM 577 O O . LYS A 1 70 ? -12.407 1.486 11.029 1.00 94.44 70 LYS A O 1
ATOM 582 N N . ALA A 1 71 ? -10.614 0.997 9.772 1.00 92.81 71 ALA A N 1
ATOM 583 C CA . ALA A 1 71 ? -10.696 -0.444 9.999 1.00 92.81 71 ALA A CA 1
ATOM 584 C C . ALA A 1 71 ? -10.366 -0.811 11.458 1.00 92.81 71 ALA A C 1
ATOM 586 O O . ALA A 1 71 ? -11.074 -1.629 12.051 1.00 92.81 71 ALA A O 1
ATOM 587 N N . SER A 1 72 ? -9.346 -0.179 12.045 1.00 93.62 72 SER A N 1
ATOM 588 C CA . SER A 1 72 ? -8.971 -0.354 13.452 1.00 93.62 72 SER A CA 1
ATOM 589 C C . SER A 1 72 ? -10.078 0.102 14.401 1.00 93.62 72 SER A C 1
ATOM 591 O O . SER A 1 72 ? -10.464 -0.667 15.278 1.00 93.62 72 SER A O 1
ATOM 593 N N . ASP A 1 73 ? -10.672 1.276 14.173 1.00 94.44 73 ASP A N 1
ATOM 594 C CA . ASP A 1 73 ? -11.806 1.777 14.963 1.00 94.44 73 ASP A CA 1
ATOM 595 C C . ASP A 1 73 ? -12.995 0.802 14.917 1.00 94.44 73 ASP A C 1
ATOM 597 O O . ASP A 1 73 ? -13.647 0.526 15.929 1.00 94.44 73 ASP A O 1
ATOM 601 N N . GLY A 1 74 ? -13.273 0.239 13.736 1.00 92.12 74 GLY A N 1
ATOM 602 C CA . GLY A 1 74 ? -14.307 -0.780 13.561 1.00 92.12 74 GLY A CA 1
ATOM 603 C C . GLY A 1 74 ? -14.026 -2.052 14.365 1.00 92.12 74 GLY A C 1
ATOM 604 O O . GLY A 1 74 ? -14.940 -2.602 14.988 1.00 92.12 74 GLY A O 1
ATOM 605 N N . LEU A 1 75 ? -12.768 -2.498 14.389 1.00 93.50 75 LEU A N 1
ATOM 606 C CA . LEU A 1 75 ? -12.336 -3.654 15.174 1.00 93.50 75 LEU A CA 1
ATOM 607 C C . LEU A 1 75 ? -12.448 -3.386 16.679 1.00 93.50 75 LEU A C 1
ATOM 609 O O . LEU A 1 75 ? -13.017 -4.209 17.397 1.00 93.50 75 LEU A O 1
ATOM 613 N N . GLU A 1 76 ? -11.950 -2.244 17.153 1.00 93.44 76 GLU A N 1
ATOM 614 C CA . GLU A 1 76 ? -12.027 -1.851 18.564 1.00 93.44 76 GLU A CA 1
ATOM 615 C C . GLU A 1 76 ? -13.475 -1.768 19.040 1.00 93.44 76 GLU A C 1
ATOM 617 O O . GLU A 1 76 ? -13.815 -2.312 20.095 1.00 93.44 76 GLU A O 1
ATOM 622 N N . LYS A 1 77 ? -14.355 -1.167 18.231 1.00 94.50 77 LYS A N 1
ATOM 623 C CA . LYS A 1 77 ? -15.789 -1.104 18.520 1.00 94.50 77 LYS A CA 1
ATOM 624 C C . LYS A 1 77 ? -16.399 -2.498 18.632 1.00 94.50 77 LYS A C 1
ATOM 626 O O . LYS A 1 77 ? -17.070 -2.786 19.623 1.00 94.50 77 LYS A O 1
ATOM 631 N N . TYR A 1 78 ? -16.147 -3.368 17.655 1.00 92.56 78 TYR A N 1
ATOM 632 C CA . TYR A 1 78 ? -16.666 -4.735 17.675 1.00 92.56 78 TYR A CA 1
ATOM 633 C C . TYR A 1 78 ? -16.183 -5.500 18.914 1.00 92.56 78 TYR A C 1
ATOM 635 O O . TYR A 1 78 ? -16.985 -6.104 19.627 1.00 92.56 78 TYR A O 1
ATOM 643 N N . VAL A 1 79 ? -14.885 -5.445 19.222 1.00 92.38 79 VAL A N 1
ATOM 644 C CA . VAL A 1 79 ? -14.324 -6.100 20.412 1.00 92.38 79 VAL A CA 1
ATOM 645 C C . VAL A 1 79 ? -14.936 -5.519 21.688 1.00 92.38 79 VAL A C 1
ATOM 647 O O . VAL A 1 79 ? -15.331 -6.286 22.566 1.00 92.38 79 VAL A O 1
ATOM 650 N N . GLY A 1 80 ? -15.091 -4.198 21.781 1.00 91.81 80 GLY A N 1
ATOM 651 C CA . GLY A 1 80 ? -15.741 -3.530 22.909 1.00 91.81 80 GLY A CA 1
ATOM 652 C C . GLY A 1 80 ? -17.183 -3.998 23.130 1.00 91.81 80 GLY A C 1
ATOM 653 O O . GLY A 1 80 ? -17.553 -4.341 24.256 1.00 91.81 80 GLY A O 1
ATOM 654 N N . GLU A 1 81 ? -17.979 -4.096 22.063 1.00 92.44 81 GLU A N 1
ATOM 655 C CA . GLU A 1 81 ? -19.348 -4.632 22.107 1.00 92.44 81 GLU A CA 1
ATOM 656 C C . GLU A 1 81 ? -19.365 -6.087 22.596 1.00 92.44 81 GLU A C 1
ATOM 658 O O . GLU A 1 81 ? -20.140 -6.444 23.489 1.00 92.44 81 GLU A O 1
ATOM 663 N N . ARG A 1 82 ? -18.465 -6.931 22.075 1.00 91.12 82 ARG A N 1
ATOM 664 C CA . ARG A 1 82 ? -18.341 -8.332 22.510 1.00 91.12 82 ARG A CA 1
ATOM 665 C C . ARG A 1 82 ? -17.931 -8.444 23.978 1.00 91.12 82 ARG A C 1
ATOM 667 O O . ARG A 1 82 ? -18.490 -9.273 24.697 1.00 91.12 82 ARG A O 1
ATOM 674 N N . MET A 1 83 ? -17.007 -7.605 24.439 1.00 89.31 83 MET A N 1
ATOM 675 C CA . MET A 1 83 ? -16.564 -7.581 25.833 1.00 89.31 83 MET A CA 1
ATOM 676 C C . MET A 1 83 ? -17.676 -7.131 26.784 1.00 89.31 83 MET A C 1
ATOM 678 O O . MET A 1 83 ? -17.815 -7.711 27.858 1.00 89.31 83 MET A O 1
ATOM 682 N N . ALA A 1 84 ? -18.507 -6.159 26.397 1.00 88.00 84 ALA A N 1
ATOM 683 C CA . ALA A 1 84 ? -19.643 -5.712 27.206 1.00 88.00 84 ALA A CA 1
ATOM 684 C C . ALA A 1 84 ? -20.696 -6.818 27.413 1.00 88.00 84 ALA A C 1
ATOM 686 O O . ALA A 1 84 ? -21.219 -6.966 28.520 1.00 88.00 84 ALA A O 1
ATOM 687 N N . VAL A 1 85 ? -20.954 -7.622 26.373 1.00 85.38 85 VAL A N 1
ATOM 688 C CA . VAL A 1 85 ? -21.848 -8.792 26.439 1.00 85.38 85 VAL A CA 1
ATOM 689 C C . VAL A 1 85 ? -21.294 -9.855 27.392 1.00 85.38 85 VAL A C 1
ATOM 691 O O . VAL A 1 85 ? -22.028 -10.375 28.230 1.00 85.38 85 VAL A O 1
ATOM 694 N N . VAL A 1 86 ? -19.996 -10.160 27.301 1.00 81.81 86 VAL A N 1
ATOM 695 C CA . VAL A 1 86 ? -19.343 -11.167 28.160 1.00 81.81 86 VAL A CA 1
ATOM 696 C C . VAL A 1 86 ? -19.213 -10.686 29.611 1.00 81.81 86 VAL A C 1
ATOM 698 O O . VAL A 1 86 ? -19.345 -11.485 30.534 1.00 81.81 86 VAL A O 1
ATOM 701 N N . ALA A 1 87 ? -19.014 -9.386 29.834 1.00 78.00 87 ALA A N 1
ATOM 702 C CA . ALA A 1 87 ? -18.892 -8.784 31.163 1.00 78.00 87 ALA A CA 1
ATOM 703 C C . ALA A 1 87 ? -20.236 -8.596 31.903 1.00 78.00 87 ALA A C 1
ATOM 705 O O . ALA A 1 87 ? -20.255 -8.033 32.998 1.00 78.00 87 ALA A O 1
ATOM 706 N N . GLY A 1 88 ? -21.361 -9.055 31.339 1.00 63.00 88 GLY A N 1
ATOM 707 C CA . GLY A 1 88 ? -22.636 -9.152 32.056 1.00 63.00 88 GLY A CA 1
ATOM 708 C C . GLY A 1 88 ? -23.377 -7.831 32.289 1.00 63.00 88 GLY A C 1
ATOM 709 O O . GLY A 1 88 ? -24.240 -7.770 33.166 1.00 63.00 88 GLY A O 1
ATOM 710 N N . LYS A 1 89 ? -23.104 -6.768 31.519 1.00 58.59 89 LYS A N 1
ATOM 711 C CA . LYS A 1 89 ? -23.991 -5.593 31.518 1.00 58.59 89 LYS A CA 1
ATOM 712 C C . LYS A 1 89 ? -25.242 -5.921 30.700 1.00 58.59 89 LYS A C 1
ATOM 714 O O . LYS A 1 89 ? -25.197 -5.941 29.475 1.00 58.59 89 LYS A O 1
ATOM 719 N N . ALA A 1 90 ? -26.344 -6.202 31.396 1.00 55.03 90 ALA A N 1
ATOM 720 C CA . ALA A 1 90 ? -27.671 -6.361 30.812 1.00 55.03 90 ALA A CA 1
ATOM 721 C C . ALA A 1 90 ? -27.991 -5.183 29.875 1.00 55.03 90 ALA A C 1
ATOM 723 O O . ALA A 1 90 ? -27.993 -4.029 30.302 1.00 55.03 90 ALA A O 1
ATOM 724 N N . VAL A 1 91 ? -28.244 -5.478 28.600 1.00 54.41 91 VAL A N 1
ATOM 725 C CA . VAL A 1 91 ? -28.801 -4.514 27.646 1.00 54.41 91 VAL A CA 1
ATOM 726 C C . VAL A 1 91 ? -30.278 -4.330 28.021 1.00 54.41 91 VAL A C 1
ATOM 728 O O . VAL A 1 91 ? -31.002 -5.329 28.020 1.00 54.41 91 VAL A O 1
ATOM 731 N N . PRO A 1 92 ? -30.741 -3.125 28.412 1.00 51.66 92 PRO A N 1
ATOM 732 C CA . PRO A 1 92 ? -32.165 -2.898 28.628 1.00 51.66 92 PRO A CA 1
ATOM 733 C C . PRO A 1 92 ? -32.909 -3.007 27.289 1.00 51.66 92 PRO A C 1
ATOM 735 O O . PRO A 1 92 ? -32.376 -2.615 26.251 1.00 51.66 92 PRO A O 1
ATOM 738 N N . ALA A 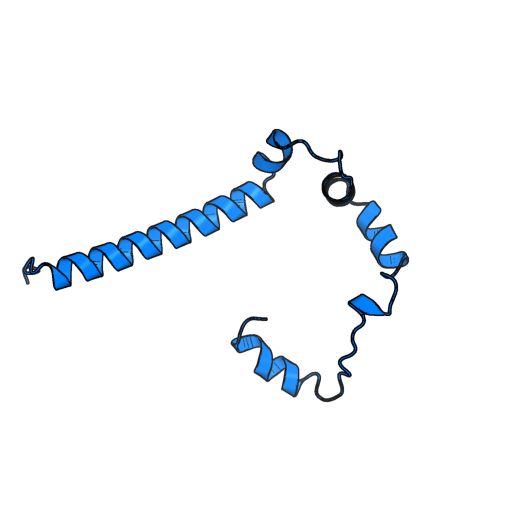1 93 ? -34.102 -3.605 27.360 1.00 49.81 93 ALA A N 1
ATOM 739 C CA . ALA A 1 93 ? -35.005 -3.894 26.246 1.00 49.81 93 ALA A CA 1
ATOM 740 C C . ALA A 1 93 ? -35.475 -2.646 25.487 1.00 49.81 93 ALA A C 1
ATOM 742 O O . ALA A 1 93 ? -35.586 -1.572 26.124 1.00 49.81 93 ALA A O 1
#

pLDDT: mean 85.02, std 9.0, range [49.81, 94.5]

Sequence (93 aa):
MPPYVFEPLFQRCEDLDFQEEILYDDVPEEVLYKLSKIPYVLQSWDENGMEIDQFNAHPATIATAETFSKASDGLEKYVGERMAVVAGKAVPA

Foldseek 3Di:
DDPVVVVVCCVPPVVPDDDPCVVPPDDDPVVVVVQVVDLVSVLVVDPNRDDPVRVCPDPVNVVVVVVVVVVVVVVVVVVVVVVCVVVPPDDDD

Solvent-accessible surface area (backbone atoms only — not comparable to full-atom values): 5798 Å² total; per-residue (Å²): 131,65,78,86,53,50,62,61,43,55,73,73,43,72,86,62,82,89,71,71,49,89,82,77,48,80,81,60,62,73,56,53,55,59,47,59,72,37,67,69,52,45,26,72,68,40,97,86,45,60,56,68,72,60,50,63,68,29,68,69,47,43,55,49,50,54,53,52,50,54,52,49,54,52,49,53,50,52,52,50,56,55,48,43,61,74,71,64,62,80,77,82,133